Protein AF-A0A539DXS2-F1 (afdb_monomer)
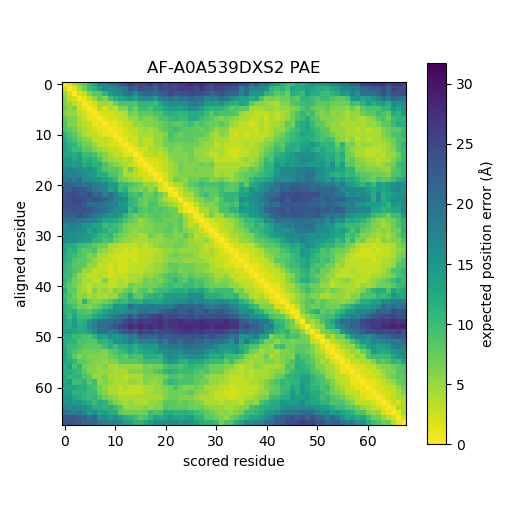
Secondary structure (DSSP, 8-state):
---EEEEEEEEEEEEHHHHTTTT-TT-HHHHTEEEEEEEEEEEEE-TTT--EEEEEEEEEEEEE----

Structure (mmCIF, N/CA/C/O backbone):
data_AF-A0A539DXS2-F1
#
_entry.id   AF-A0A539DXS2-F1
#
loop_
_atom_site.group_PDB
_atom_site.id
_atom_site.type_symbol
_atom_site.label_atom_id
_atom_site.label_alt_id
_atom_site.label_comp_id
_atom_site.label_asym_id
_atom_site.label_entity_id
_atom_site.label_seq_id
_atom_site.pdbx_PDB_ins_code
_atom_site.Cartn_x
_atom_site.Cartn_y
_atom_site.Cartn_z
_atom_site.occupancy
_atom_site.B_iso_or_equiv
_atom_site.auth_seq_id
_atom_site.auth_comp_id
_atom_site.auth_asym_id
_atom_site.auth_atom_id
_atom_site.pdbx_PDB_model_num
ATOM 1 N N . ARG A 1 1 ? 12.557 10.741 -31.840 1.00 53.88 1 ARG A N 1
ATOM 2 C CA . ARG A 1 1 ? 12.776 10.805 -30.373 1.00 53.88 1 ARG A CA 1
ATOM 3 C C . ARG A 1 1 ? 11.689 9.951 -29.724 1.00 53.88 1 ARG A C 1
ATOM 5 O O . ARG A 1 1 ? 10.541 10.364 -29.757 1.00 53.88 1 ARG A O 1
ATOM 12 N N . GLN A 1 2 ? 11.996 8.734 -29.273 1.00 57.00 2 GLN A N 1
ATOM 13 C CA . GLN A 1 2 ? 11.043 7.897 -28.528 1.00 57.00 2 GLN A CA 1
ATOM 14 C C . GLN A 1 2 ? 11.606 7.695 -27.124 1.00 57.00 2 GLN A C 1
ATOM 16 O O . GLN A 1 2 ? 12.437 6.816 -26.908 1.00 57.00 2 GLN A O 1
ATOM 21 N N . ASP A 1 3 ? 11.197 8.544 -26.189 1.00 59.16 3 ASP A N 1
ATOM 22 C CA . ASP A 1 3 ? 11.446 8.302 -24.773 1.00 59.16 3 ASP A CA 1
ATOM 23 C C . ASP A 1 3 ? 10.440 7.235 -24.317 1.00 59.16 3 ASP A C 1
ATOM 25 O O . ASP A 1 3 ? 9.224 7.427 -24.388 1.00 59.16 3 ASP A O 1
ATOM 29 N N . LYS A 1 4 ? 10.936 6.054 -23.930 1.00 64.25 4 LYS A N 1
ATOM 30 C CA . LYS A 1 4 ? 10.079 4.970 -23.433 1.00 64.25 4 LYS A CA 1
ATOM 31 C C . LYS A 1 4 ? 9.842 5.208 -21.948 1.00 64.25 4 LYS A C 1
ATOM 33 O O . LYS A 1 4 ? 10.725 4.962 -21.124 1.00 64.25 4 LYS A O 1
ATOM 38 N N . GLN A 1 5 ? 8.651 5.697 -21.624 1.00 71.44 5 GLN A N 1
ATOM 39 C CA . GLN A 1 5 ? 8.206 5.955 -20.260 1.00 71.44 5 GLN A CA 1
ATOM 40 C C . GLN A 1 5 ? 7.213 4.877 -19.826 1.00 71.44 5 GLN A C 1
ATOM 42 O O . GLN A 1 5 ? 6.225 4.614 -20.505 1.00 71.44 5 GLN A O 1
ATOM 47 N N . PHE A 1 6 ? 7.472 4.260 -18.676 1.00 75.56 6 PHE A N 1
ATOM 48 C CA . PHE A 1 6 ? 6.592 3.286 -18.045 1.00 75.56 6 PHE A CA 1
ATOM 49 C C . PHE A 1 6 ? 6.274 3.746 -16.623 1.00 75.56 6 PHE A C 1
ATOM 51 O O . PHE A 1 6 ? 7.174 3.962 -15.808 1.00 75.56 6 PHE A O 1
ATOM 58 N N . ARG A 1 7 ? 4.984 3.906 -16.324 1.00 81.12 7 ARG A N 1
ATOM 59 C CA . ARG A 1 7 ? 4.489 4.263 -14.993 1.00 81.12 7 ARG A CA 1
ATOM 60 C C . ARG A 1 7 ? 3.415 3.269 -14.595 1.00 81.12 7 ARG A C 1
ATOM 62 O O . ARG A 1 7 ? 2.431 3.122 -15.307 1.00 81.12 7 ARG A O 1
ATOM 69 N N . THR A 1 8 ? 3.598 2.612 -13.458 1.00 79.94 8 THR A N 1
ATOM 70 C CA . THR A 1 8 ? 2.577 1.750 -12.855 1.00 79.94 8 THR A CA 1
ATOM 71 C C . THR A 1 8 ? 2.255 2.275 -11.470 1.00 79.94 8 THR A C 1
ATOM 73 O O . THR A 1 8 ? 3.162 2.574 -10.692 1.00 79.94 8 THR A O 1
ATOM 76 N N . ARG A 1 9 ? 0.963 2.390 -11.164 1.00 82.19 9 ARG A N 1
ATOM 77 C CA . ARG A 1 9 ? 0.473 2.728 -9.831 1.00 82.19 9 ARG A CA 1
ATOM 78 C C . ARG A 1 9 ? -0.484 1.639 -9.376 1.00 82.19 9 ARG A C 1
ATOM 80 O O . ARG A 1 9 ? -1.411 1.298 -10.102 1.00 82.19 9 ARG A O 1
ATOM 87 N N . VAL A 1 10 ? -0.250 1.130 -8.177 1.00 82.81 10 VAL A N 1
ATOM 88 C CA . VAL A 1 10 ? -1.116 0.170 -7.500 1.00 82.81 10 VAL A CA 1
ATOM 89 C C . VAL A 1 10 ? -1.598 0.820 -6.214 1.00 82.81 10 VAL A C 1
ATOM 91 O O . VAL A 1 10 ? -0.794 1.288 -5.408 1.00 82.81 10 VAL A O 1
ATOM 94 N N . THR A 1 11 ? -2.912 0.851 -6.038 1.00 85.88 11 THR A N 1
ATOM 95 C CA . THR A 1 11 ? -3.569 1.349 -4.832 1.00 85.88 11 THR A CA 1
ATOM 96 C C . THR A 1 11 ? -4.383 0.211 -4.249 1.00 85.88 11 THR A C 1
ATOM 98 O O . THR A 1 11 ? -5.224 -0.360 -4.938 1.00 85.88 11 THR A O 1
ATOM 101 N N . TYR A 1 12 ? -4.125 -0.120 -2.989 1.00 82.06 12 TYR A N 1
ATOM 102 C CA . TYR A 1 12 ? -4.877 -1.125 -2.254 1.00 82.06 12 TYR A CA 1
ATOM 103 C C . TYR A 1 12 ? -5.387 -0.526 -0.946 1.00 82.06 12 TYR A C 1
ATOM 105 O O . TYR A 1 12 ? -4.609 0.043 -0.180 1.00 82.06 12 TYR A O 1
ATOM 113 N N . GLY A 1 13 ? -6.690 -0.642 -0.703 1.00 84.06 13 GLY A N 1
ATOM 114 C CA . GLY A 1 13 ? -7.346 -0.172 0.512 1.00 84.06 13 GLY A CA 1
ATOM 115 C C . GLY A 1 13 ? -8.114 -1.309 1.168 1.00 84.06 13 GLY A C 1
ATOM 116 O O . GLY A 1 13 ? -8.894 -1.983 0.499 1.00 84.06 13 GLY A O 1
ATOM 117 N N . ALA A 1 14 ? -7.890 -1.529 2.461 1.00 83.31 14 ALA A N 1
ATOM 118 C C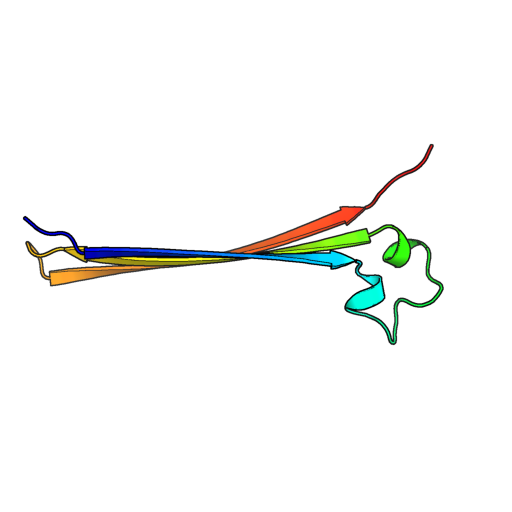A . ALA A 1 14 ? -8.617 -2.524 3.237 1.00 83.31 14 ALA A C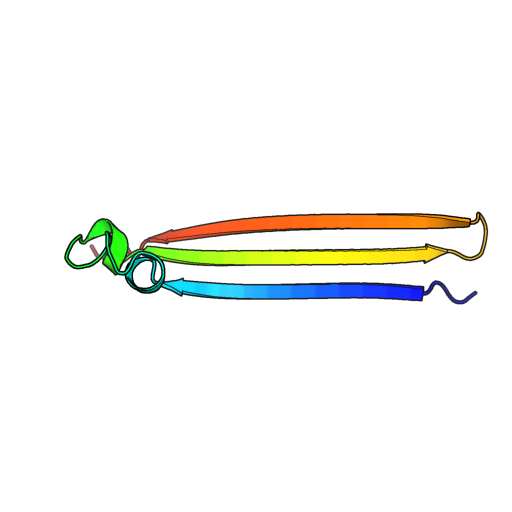A 1
ATOM 119 C C . ALA A 1 14 ? -8.823 -2.058 4.690 1.00 83.31 14 ALA A C 1
ATOM 121 O O . ALA A 1 14 ? -7.976 -1.339 5.233 1.00 83.31 14 ALA A O 1
ATOM 122 N N . PRO A 1 15 ? -9.918 -2.480 5.350 1.00 82.44 15 PRO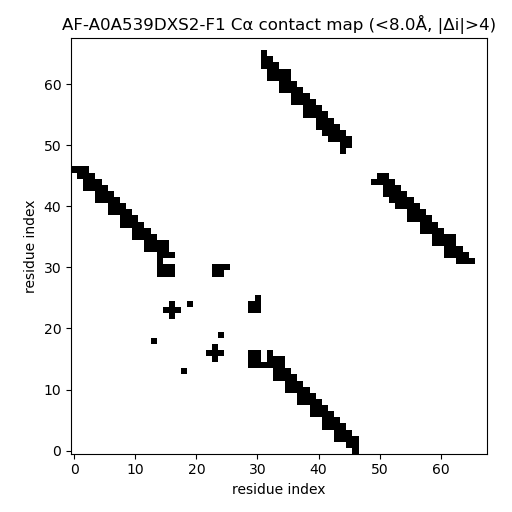 A N 1
ATOM 123 C CA . PRO A 1 15 ? -10.105 -2.259 6.783 1.00 82.44 15 PRO A CA 1
ATOM 124 C C . PRO A 1 15 ? -8.945 -2.861 7.585 1.00 82.44 15 PRO A C 1
ATOM 126 O O . PRO A 1 15 ? -8.496 -3.973 7.277 1.00 82.44 15 PRO A O 1
ATOM 129 N N . LEU A 1 16 ? -8.478 -2.179 8.640 1.00 81.44 16 LEU A N 1
ATOM 130 C CA . LEU A 1 16 ? -7.418 -2.722 9.498 1.00 81.44 16 LEU A CA 1
ATOM 131 C C . LEU A 1 16 ? -7.834 -4.044 10.136 1.00 81.44 16 LEU A C 1
ATOM 133 O O . LEU A 1 16 ? -6.991 -4.924 10.284 1.00 81.44 16 LEU A O 1
ATOM 137 N N . THR A 1 17 ? -9.119 -4.217 10.450 1.00 75.19 17 THR A N 1
ATOM 138 C CA . THR A 1 17 ? -9.658 -5.475 10.983 1.00 75.19 17 THR A CA 1
ATOM 139 C C . THR A 1 17 ? -9.411 -6.662 10.047 1.00 75.19 17 THR A C 1
ATOM 141 O O . THR A 1 17 ? -9.155 -7.767 10.520 1.00 75.19 17 THR A O 1
ATOM 144 N N . PHE A 1 18 ? -9.416 -6.452 8.724 1.00 76.69 18 PHE A N 1
ATOM 145 C CA . PHE A 1 18 ? -9.118 -7.507 7.749 1.00 76.69 18 PHE A CA 1
ATOM 146 C C . PHE A 1 18 ? -7.616 -7.827 7.688 1.00 76.69 18 PHE A C 1
ATOM 148 O O . PHE A 1 18 ? -7.229 -8.992 7.645 1.00 76.69 18 PHE A O 1
ATOM 155 N N . LEU A 1 19 ? -6.761 -6.801 7.738 1.00 74.50 19 LEU A N 1
ATOM 156 C CA . LEU A 1 19 ? -5.299 -6.956 7.713 1.00 74.50 19 LEU A CA 1
ATOM 157 C C . LEU A 1 19 ? -4.738 -7.545 9.016 1.00 74.50 19 LEU A C 1
ATOM 159 O O . LEU A 1 19 ? -3.797 -8.334 8.993 1.00 74.50 19 LEU A O 1
ATOM 163 N N . LEU A 1 20 ? -5.321 -7.178 10.156 1.00 77.44 20 LEU A N 1
ATOM 164 C CA . LEU A 1 20 ? -4.892 -7.576 11.494 1.00 77.44 20 LEU A CA 1
ATOM 165 C C . LEU A 1 20 ? -5.879 -8.558 12.129 1.00 77.44 20 LEU A C 1
ATOM 167 O O . LEU A 1 20 ? -6.107 -8.491 13.331 1.00 77.44 20 LEU A O 1
ATOM 171 N N . PHE A 1 21 ? -6.449 -9.492 11.362 1.00 67.00 21 PHE A N 1
ATOM 172 C CA . PHE A 1 21 ? -7.519 -10.402 11.810 1.00 67.00 21 PHE A CA 1
ATOM 173 C C . PHE A 1 21 ? -7.270 -11.086 13.176 1.00 67.00 21 PHE A C 1
ATOM 175 O O . PHE A 1 21 ? -8.217 -11.363 13.908 1.00 67.00 21 PHE A O 1
ATOM 182 N N . LYS A 1 22 ? -6.001 -11.321 13.555 1.00 65.81 22 LYS A N 1
ATOM 183 C CA . LYS A 1 22 ? -5.607 -11.875 14.868 1.00 65.81 22 LYS A CA 1
ATOM 184 C C . LYS A 1 22 ? -5.554 -10.867 16.029 1.00 65.81 22 LYS A C 1
ATOM 186 O O . LYS A 1 22 ? -5.680 -11.288 17.170 1.00 65.81 22 LYS A O 1
ATOM 191 N N . PHE A 1 23 ? -5.361 -9.576 15.762 1.00 64.31 23 PHE A N 1
ATOM 192 C CA . PHE A 1 23 ? -5.192 -8.517 16.774 1.00 64.31 23 PHE A CA 1
ATOM 193 C C . PHE A 1 23 ? -6.317 -7.469 16.770 1.00 64.31 23 PHE A C 1
ATOM 195 O O . PHE A 1 23 ? -6.454 -6.711 17.726 1.00 64.31 23 PHE A O 1
ATOM 202 N N . GLY A 1 24 ? -7.106 -7.403 15.695 1.00 60.00 24 GLY A N 1
ATOM 203 C CA . GLY A 1 24 ? -8.110 -6.363 15.467 1.00 60.00 24 GLY A CA 1
ATOM 204 C C . GLY A 1 24 ? -9.533 -6.740 15.869 1.00 60.00 24 GLY A C 1
ATOM 205 O O . GLY A 1 24 ? -10.370 -5.855 16.005 1.00 60.00 24 GLY A O 1
ATOM 206 N N . LYS A 1 25 ? -9.827 -8.031 16.074 1.00 62.53 25 LYS A N 1
ATOM 207 C CA . LYS A 1 25 ? -11.196 -8.500 16.320 1.00 62.53 25 LYS A CA 1
ATOM 208 C C . LYS A 1 25 ? -11.672 -8.054 17.712 1.00 62.53 25 LYS A C 1
ATOM 210 O O . LYS A 1 25 ? -11.274 -8.640 18.714 1.00 62.53 25 LYS A O 1
ATOM 215 N N . GLY A 1 26 ? -12.515 -7.019 17.763 1.00 65.06 26 GLY A N 1
ATOM 216 C CA . GLY A 1 26 ? -13.136 -6.508 18.993 1.00 65.06 26 GLY A CA 1
ATOM 217 C C . GLY A 1 26 ? -12.521 -5.230 19.571 1.00 65.06 26 GLY A C 1
ATOM 218 O O . GLY A 1 26 ? -12.958 -4.778 20.628 1.00 65.06 26 GLY A O 1
ATOM 219 N N . ASN A 1 27 ? -11.539 -4.619 18.903 1.00 69.62 27 ASN A N 1
ATOM 220 C CA . ASN A 1 27 ? -11.022 -3.314 19.308 1.00 69.62 27 ASN A CA 1
ATOM 221 C C . ASN A 1 27 ? -11.575 -2.232 18.371 1.00 69.62 27 ASN A C 1
ATOM 223 O O . ASN A 1 27 ? -11.191 -2.154 17.204 1.00 69.62 27 ASN A O 1
ATOM 227 N N . ARG A 1 28 ? -12.429 -1.358 18.922 1.00 70.88 28 ARG A N 1
ATOM 228 C CA . ARG A 1 28 ? -13.041 -0.207 18.230 1.00 70.88 28 ARG A CA 1
ATOM 229 C C . ARG A 1 28 ? -12.036 0.653 17.461 1.00 70.88 28 ARG A C 1
ATOM 231 O O . ARG A 1 28 ? -12.383 1.252 16.452 1.00 70.88 28 ARG A O 1
ATOM 238 N N . LEU A 1 29 ? -10.779 0.715 17.910 1.00 70.38 29 LEU A N 1
ATOM 239 C CA . LEU A 1 29 ? -9.736 1.456 17.200 1.00 70.38 29 LEU A CA 1
ATOM 240 C C . LEU A 1 29 ? -9.434 0.881 15.812 1.00 70.38 29 LEU A C 1
ATOM 242 O O . LEU A 1 29 ? -9.068 1.645 14.925 1.00 70.38 29 LEU A O 1
ATOM 246 N N . PHE A 1 30 ? -9.569 -0.428 15.611 1.00 73.75 30 PHE A N 1
ATOM 247 C CA . PHE A 1 30 ? -9.254 -1.085 14.342 1.00 73.75 30 PHE A CA 1
ATOM 248 C C . PHE A 1 30 ? -10.474 -1.262 13.440 1.00 73.75 30 PHE A C 1
ATOM 250 O O . PHE A 1 30 ? -10.310 -1.182 12.224 1.00 73.75 30 PHE A O 1
ATOM 257 N N . ASP A 1 31 ? -11.668 -1.408 14.021 1.00 74.00 31 ASP A N 1
ATOM 258 C CA . ASP A 1 31 ? -12.922 -1.545 13.267 1.00 74.00 31 ASP A CA 1
ATOM 259 C C . ASP A 1 31 ? -13.263 -0.288 12.459 1.00 74.00 31 ASP A C 1
ATOM 261 O O . ASP A 1 31 ? -13.682 -0.391 11.307 1.00 74.00 31 ASP A O 1
ATOM 265 N N . ASP A 1 32 ? -12.968 0.892 13.007 1.00 78.69 32 ASP A N 1
ATOM 266 C CA . ASP A 1 32 ? -13.230 2.169 12.337 1.00 78.69 32 ASP A CA 1
ATOM 267 C C . ASP A 1 32 ? -12.031 2.701 11.536 1.00 78.69 32 ASP A C 1
ATOM 269 O O . A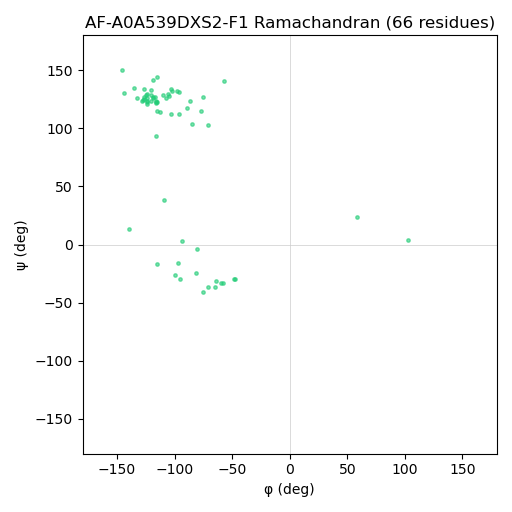SP A 1 32 ? -12.096 3.803 10.981 1.00 78.69 32 ASP A O 1
ATOM 273 N N . THR A 1 33 ? -10.922 1.952 11.462 1.00 80.88 33 THR A N 1
ATOM 274 C CA . THR A 1 33 ? -9.710 2.391 10.755 1.00 80.88 33 THR A CA 1
ATOM 275 C C . THR A 1 33 ? -9.512 1.626 9.449 1.00 80.88 33 THR A C 1
ATOM 277 O O . THR A 1 33 ? -9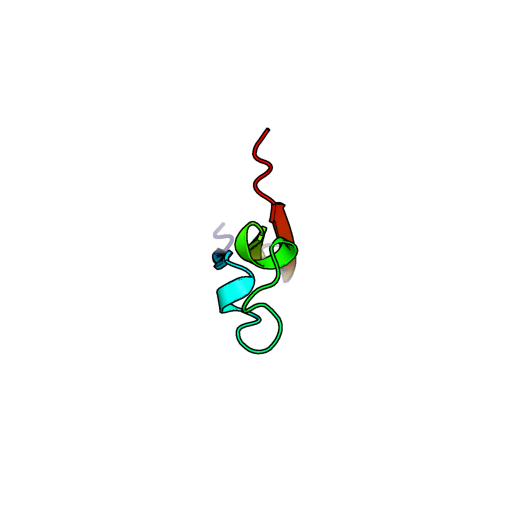.427 0.402 9.407 1.00 80.88 33 THR A O 1
ATOM 280 N N . THR A 1 34 ? -9.367 2.366 8.355 1.00 85.31 34 THR A N 1
ATOM 281 C CA . THR A 1 34 ? -9.012 1.853 7.030 1.00 85.31 34 THR A CA 1
ATOM 282 C C . THR A 1 34 ? -7.542 2.135 6.740 1.00 85.31 34 THR A C 1
ATOM 284 O O . THR A 1 34 ? -7.075 3.262 6.916 1.00 85.31 34 THR A O 1
ATOM 287 N N . ALA A 1 35 ? -6.813 1.126 6.265 1.00 85.00 35 ALA A N 1
ATOM 288 C CA . ALA A 1 35 ? -5.464 1.290 5.738 1.00 85.00 35 ALA A CA 1
ATOM 289 C C . ALA A 1 35 ? -5.511 1.374 4.217 1.00 85.00 35 ALA A C 1
ATOM 291 O O . ALA A 1 35 ? -6.117 0.537 3.552 1.00 85.00 35 ALA A O 1
ATOM 292 N N . THR A 1 36 ? -4.815 2.362 3.668 1.00 87.44 36 THR A N 1
ATOM 293 C CA . THR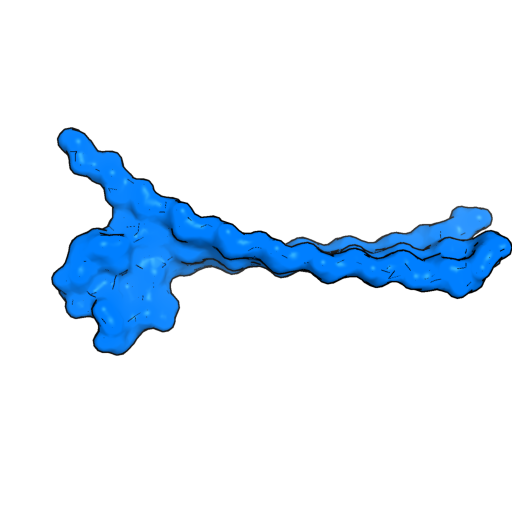 A 1 36 ? -4.576 2.494 2.234 1.00 87.44 36 THR A CA 1
ATOM 294 C C . THR A 1 36 ? -3.082 2.484 1.971 1.00 87.44 36 THR A C 1
ATOM 296 O O . THR A 1 36 ? -2.328 3.252 2.568 1.00 87.44 36 THR A O 1
ATOM 299 N N . VAL A 1 37 ? -2.648 1.630 1.053 1.00 83.25 37 VAL A N 1
ATOM 300 C CA . VAL A 1 37 ? -1.263 1.537 0.608 1.00 83.25 37 VAL A CA 1
ATOM 301 C C . VAL A 1 37 ? -1.204 1.839 -0.882 1.00 83.25 37 VAL A C 1
ATOM 303 O O . VAL A 1 37 ? -1.915 1.248 -1.693 1.00 83.25 37 VAL A O 1
ATOM 306 N N . ASN A 1 38 ? -0.337 2.779 -1.233 1.00 83.50 38 ASN A N 1
ATOM 307 C CA . ASN A 1 38 ? -0.078 3.227 -2.589 1.00 83.50 38 ASN A CA 1
ATOM 308 C C . ASN A 1 38 ? 1.366 2.897 -2.955 1.00 83.50 38 ASN A C 1
ATOM 310 O O . ASN A 1 38 ? 2.303 3.358 -2.301 1.00 83.50 38 ASN A O 1
ATOM 314 N N . PHE A 1 39 ? 1.543 2.146 -4.035 1.00 80.88 39 PHE A N 1
ATOM 315 C CA . PHE A 1 39 ? 2.841 1.870 -4.630 1.00 80.88 39 PHE A CA 1
ATOM 316 C C . PHE A 1 39 ? 2.893 2.455 -6.033 1.00 80.88 39 PHE A C 1
ATOM 318 O O . PHE A 1 39 ? 2.037 2.182 -6.873 1.00 80.88 39 PHE A O 1
ATOM 325 N N . GLU A 1 40 ? 3.914 3.259 -6.295 1.00 80.50 40 GLU A N 1
ATOM 326 C CA . GLU A 1 40 ? 4.162 3.851 -7.597 1.00 80.50 40 GLU A CA 1
ATOM 327 C C . GLU A 1 40 ? 5.572 3.498 -8.073 1.00 80.50 40 GLU A C 1
ATOM 329 O O . GLU A 1 40 ? 6.573 3.774 -7.407 1.00 80.50 40 GLU A O 1
ATOM 334 N N . TYR A 1 41 ? 5.633 2.891 -9.255 1.00 76.25 41 TYR A N 1
ATOM 335 C CA . TYR A 1 41 ? 6.870 2.556 -9.940 1.00 76.25 41 TYR A CA 1
ATOM 336 C C . TYR A 1 41 ? 6.969 3.349 -11.238 1.00 76.25 41 TYR A C 1
ATOM 338 O O . TYR A 1 41 ? 6.100 3.256 -12.112 1.00 76.25 41 TYR A O 1
ATOM 346 N N . PHE A 1 42 ? 8.045 4.122 -11.365 1.00 75.62 42 PHE A N 1
ATOM 347 C CA . PHE A 1 42 ? 8.311 4.950 -12.527 1.00 75.62 42 PHE A CA 1
ATOM 348 C C . PHE A 1 42 ? 9.674 4.630 -13.143 1.00 75.62 42 PHE A C 1
ATOM 350 O O . PHE A 1 42 ? 10.708 4.690 -12.472 1.00 75.62 42 PHE A O 1
ATOM 357 N N . ARG A 1 43 ? 9.681 4.329 -14.445 1.00 72.12 43 ARG A N 1
ATOM 358 C CA . ARG A 1 43 ? 10.893 4.094 -15.232 1.00 72.12 43 ARG A CA 1
ATOM 359 C C . ARG A 1 43 ? 10.832 4.880 -16.537 1.00 72.12 43 ARG A C 1
ATOM 361 O O . ARG A 1 43 ? 9.892 4.720 -17.308 1.00 72.12 43 ARG A O 1
ATOM 368 N N . SER A 1 44 ? 11.859 5.679 -16.807 1.00 66.94 44 SER A N 1
ATOM 369 C CA . SER A 1 44 ? 12.029 6.379 -18.085 1.00 66.94 44 SER A CA 1
ATOM 370 C C . SER A 1 44 ? 13.407 6.086 -18.678 1.00 66.94 44 SER A C 1
ATOM 372 O O . SER A 1 44 ? 14.415 6.114 -17.966 1.00 66.94 44 SER A O 1
ATOM 374 N N . LEU A 1 45 ? 13.439 5.764 -19.972 1.00 63.06 45 LEU A N 1
ATOM 375 C CA . LEU A 1 45 ? 14.652 5.551 -20.765 1.00 63.06 45 LEU A CA 1
ATOM 376 C C . LEU A 1 45 ? 14.747 6.671 -21.803 1.00 63.06 45 LEU A C 1
ATOM 378 O O . LEU A 1 45 ? 13.901 6.727 -22.699 1.00 63.06 45 LEU A O 1
ATOM 382 N N . SER A 1 46 ? 15.764 7.534 -21.695 1.00 55.25 46 SER A N 1
ATOM 383 C CA . SER A 1 46 ? 15.996 8.591 -22.685 1.00 55.25 46 SER A CA 1
ATOM 384 C C . SER A 1 46 ? 17.142 8.251 -23.637 1.00 55.25 46 SER A C 1
ATOM 386 O O . SER A 1 46 ? 18.218 7.821 -23.222 1.00 55.25 46 SER A O 1
ATOM 388 N N . SER A 1 47 ? 16.901 8.455 -24.934 1.00 53.81 47 SER A N 1
ATOM 389 C CA . SER A 1 47 ? 17.797 8.034 -26.029 1.00 53.81 47 SER A CA 1
ATOM 390 C C . SER A 1 47 ? 18.997 8.956 -26.294 1.00 53.81 47 SER A C 1
ATOM 392 O O . SER A 1 47 ? 19.816 8.635 -27.145 1.00 53.81 47 SER A O 1
ATOM 394 N N . ILE A 1 48 ? 19.116 10.094 -25.599 1.00 59.19 48 ILE A N 1
ATOM 395 C 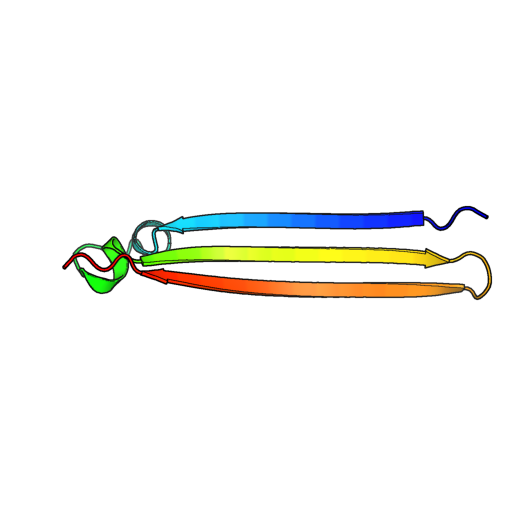CA . ILE A 1 48 ? 20.088 11.151 -25.959 1.00 59.19 48 ILE A CA 1
ATOM 396 C C . ILE A 1 48 ? 21.356 11.124 -25.110 1.00 59.19 48 ILE A C 1
ATOM 398 O O . ILE A 1 48 ? 22.408 11.540 -25.580 1.00 59.19 48 ILE A O 1
ATOM 402 N N . THR A 1 49 ? 21.282 10.606 -23.884 1.00 57.38 49 THR A N 1
ATOM 403 C CA . THR A 1 49 ? 22.425 10.577 -22.954 1.00 57.38 49 THR A CA 1
ATOM 404 C C . THR A 1 49 ? 22.549 9.272 -22.164 1.00 57.38 49 THR A C 1
ATOM 406 O O . THR A 1 49 ? 23.320 9.207 -21.216 1.00 57.38 49 THR A O 1
ATOM 409 N N . ASN A 1 50 ? 21.832 8.206 -22.545 1.00 55.78 50 ASN A N 1
ATOM 410 C CA . ASN A 1 50 ? 21.913 6.894 -21.880 1.00 55.78 50 ASN A CA 1
ATOM 411 C C . ASN A 1 50 ? 21.577 6.921 -20.368 1.00 55.78 50 ASN A C 1
ATOM 413 O O . ASN A 1 50 ? 21.977 6.037 -19.611 1.00 55.78 50 ASN A O 1
ATOM 417 N N . TYR A 1 51 ? 20.809 7.914 -19.905 1.00 55.34 51 TYR A N 1
ATOM 418 C CA . TYR A 1 51 ? 20.346 7.978 -18.519 1.00 55.34 51 TYR A CA 1
ATOM 419 C C . TYR A 1 51 ? 19.044 7.190 -18.344 1.00 55.34 51 TYR A C 1
ATOM 421 O O . TYR A 1 51 ? 18.031 7.446 -18.999 1.00 55.34 51 TYR A O 1
ATOM 429 N N . THR A 1 52 ? 19.067 6.227 -17.421 1.00 59.53 52 THR A N 1
ATOM 430 C CA . THR A 1 52 ? 17.868 5.518 -16.962 1.00 59.53 52 THR A CA 1
ATOM 431 C C . THR A 1 52 ? 17.369 6.181 -15.684 1.00 59.53 52 THR A C 1
ATOM 433 O O . THR A 1 52 ? 18.019 6.077 -14.646 1.00 59.53 52 THR A O 1
ATOM 436 N N . TYR A 1 53 ? 16.204 6.827 -15.730 1.00 62.25 53 TYR A N 1
ATOM 437 C CA . TYR A 1 53 ? 15.579 7.390 -14.535 1.00 62.25 53 TYR A CA 1
ATOM 438 C C . TYR A 1 53 ? 14.669 6.338 -13.895 1.00 62.25 53 TYR A C 1
ATOM 440 O O . TYR A 1 53 ? 13.711 5.873 -14.519 1.00 62.25 53 TYR A O 1
ATOM 448 N N . ARG A 1 54 ? 14.988 5.934 -12.661 1.00 67.75 54 ARG A N 1
ATOM 449 C CA . ARG A 1 54 ? 14.168 5.030 -11.843 1.00 67.75 54 ARG A CA 1
ATOM 450 C C . ARG A 1 54 ? 13.704 5.795 -10.614 1.00 67.75 54 ARG A C 1
ATOM 452 O O . ARG A 1 54 ? 14.534 6.282 -9.856 1.00 67.75 54 ARG A O 1
ATOM 459 N N . ASN A 1 55 ? 12.395 5.888 -10.422 1.00 71.06 55 ASN A N 1
ATOM 460 C CA . ASN A 1 55 ? 11.813 6.488 -9.231 1.00 71.06 55 ASN A CA 1
ATOM 461 C C . ASN A 1 55 ? 10.827 5.493 -8.613 1.00 71.06 55 ASN A C 1
ATOM 463 O O . ASN A 1 55 ? 9.945 4.963 -9.292 1.00 71.06 55 ASN A O 1
ATOM 467 N N . PHE A 1 56 ? 11.045 5.200 -7.335 1.00 73.25 56 PHE A N 1
ATOM 468 C CA . PHE A 1 56 ? 10.197 4.332 -6.538 1.00 73.25 56 PHE A CA 1
ATOM 469 C C . PHE A 1 56 ? 9.582 5.168 -5.425 1.00 73.25 56 PHE A C 1
ATOM 471 O O . PHE A 1 56 ? 10.302 5.761 -4.621 1.00 73.25 56 PHE A O 1
ATOM 478 N N . LYS A 1 57 ? 8.252 5.197 -5.373 1.00 77.94 57 LYS A N 1
ATOM 479 C CA . LYS A 1 57 ? 7.510 5.901 -4.333 1.00 77.94 57 LYS A CA 1
ATOM 480 C C . LYS A 1 57 ? 6.504 4.946 -3.711 1.00 77.94 57 LYS A C 1
ATOM 482 O O . LYS A 1 57 ? 5.664 4.379 -4.402 1.00 77.94 57 LYS A O 1
ATOM 487 N N . SER A 1 58 ? 6.575 4.796 -2.394 1.00 79.12 58 SER A N 1
ATOM 488 C CA . SER A 1 58 ? 5.537 4.136 -1.604 1.00 79.12 58 SER A CA 1
ATOM 489 C C . SER A 1 58 ? 4.903 5.158 -0.667 1.00 79.12 58 SER A C 1
ATOM 491 O O . SER A 1 58 ? 5.555 6.101 -0.217 1.00 79.12 58 SER A O 1
ATOM 493 N N . THR A 1 59 ? 3.601 5.054 -0.436 1.00 84.25 59 THR A N 1
ATOM 494 C CA . THR A 1 59 ? 2.863 5.957 0.450 1.00 84.25 59 THR A CA 1
ATOM 495 C C . THR A 1 59 ? 1.791 5.155 1.165 1.00 84.25 59 THR A C 1
ATOM 497 O O . THR A 1 59 ? 1.037 4.426 0.528 1.00 84.25 59 THR A O 1
ATOM 500 N N . 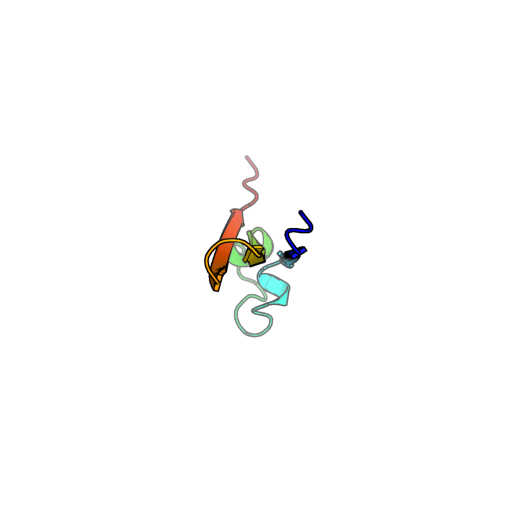MET A 1 60 ? 1.723 5.286 2.485 1.00 82.00 60 MET A N 1
ATOM 501 C CA . MET A 1 60 ? 0.725 4.618 3.316 1.00 82.00 60 MET A CA 1
ATOM 502 C C . MET A 1 60 ? -0.122 5.669 4.023 1.00 82.00 60 MET A C 1
ATOM 504 O O . MET A 1 60 ? 0.395 6.704 4.440 1.00 82.00 60 MET A O 1
ATOM 508 N N . MET A 1 61 ? -1.418 5.407 4.141 1.00 86.38 61 MET A N 1
ATOM 509 C CA . MET A 1 61 ? -2.381 6.283 4.794 1.00 86.38 61 MET A CA 1
ATOM 510 C C . MET A 1 61 ? -3.282 5.455 5.705 1.00 86.38 61 MET A C 1
ATOM 512 O O . MET A 1 61 ? -3.782 4.405 5.304 1.00 86.38 61 MET A O 1
ATOM 516 N N . LEU A 1 62 ? -3.493 5.950 6.922 1.00 84.25 62 LEU A N 1
ATOM 517 C CA . LEU A 1 62 ? -4.475 5.423 7.861 1.00 84.25 62 LEU A CA 1
ATOM 518 C C . LEU A 1 62 ? -5.602 6.439 7.990 1.00 84.25 62 LEU A C 1
ATOM 520 O O . LEU A 1 62 ? -5.354 7.618 8.238 1.00 84.25 62 LEU A O 1
ATOM 524 N N . THR A 1 63 ? -6.834 5.984 7.822 1.00 84.50 63 THR A N 1
ATOM 525 C CA . THR A 1 63 ? -8.024 6.828 7.917 1.00 84.50 63 THR A CA 1
ATOM 526 C C . THR A 1 63 ? -8.945 6.239 8.964 1.00 84.50 63 THR A C 1
ATOM 528 O O . THR A 1 63 ? -9.359 5.094 8.826 1.00 84.50 63 THR A O 1
ATOM 531 N N . LYS A 1 64 ? -9.268 7.012 10.002 1.00 83.19 64 LYS A N 1
ATOM 532 C CA . LYS A 1 64 ? -10.198 6.605 11.055 1.00 83.19 64 LYS A CA 1
ATOM 533 C C . LYS A 1 64 ? -11.528 7.335 10.883 1.00 83.19 64 LYS A C 1
ATOM 535 O O . LYS A 1 64 ? -11.534 8.559 10.763 1.00 83.19 64 LYS A O 1
ATOM 540 N N . ARG A 1 65 ? -12.639 6.600 10.893 1.00 77.19 65 ARG A N 1
ATOM 541 C CA . ARG A 1 65 ? -13.986 7.173 10.981 1.00 77.19 65 ARG A CA 1
ATOM 542 C C . ARG A 1 65 ? -14.225 7.638 12.421 1.00 77.19 65 ARG A C 1
ATOM 544 O O . ARG A 1 65 ? -14.001 6.881 13.360 1.00 77.19 65 ARG A O 1
ATOM 551 N N . VAL A 1 66 ? -14.629 8.894 12.596 1.00 76.69 66 VAL A N 1
ATOM 552 C CA . VAL A 1 66 ? -15.020 9.454 13.898 1.00 76.69 66 VAL A CA 1
ATOM 553 C C . VAL A 1 66 ? -16.496 9.809 13.803 1.00 76.69 66 VAL A C 1
ATOM 555 O O . VAL A 1 66 ? -16.867 10.652 12.991 1.00 76.69 66 VAL A O 1
ATOM 558 N N . GLU A 1 67 ? -17.327 9.120 14.580 1.00 70.56 67 GLU A N 1
ATOM 559 C CA . GLU A 1 67 ? -18.749 9.438 14.734 1.00 70.56 67 GLU A CA 1
ATOM 560 C C . GLU A 1 67 ? -18.916 10.300 15.993 1.00 70.56 67 GLU A C 1
ATOM 562 O O . GLU A 1 67 ? -18.322 9.986 17.028 1.00 70.56 67 GLU A O 1
ATOM 567 N N . PHE A 1 68 ? -19.649 11.410 15.864 1.00 59.19 68 PHE A N 1
ATOM 568 C CA . PHE A 1 68 ? -19.930 12.388 16.921 1.00 59.19 68 PHE A CA 1
ATOM 569 C C . PHE A 1 68 ? -21.404 12.319 17.309 1.00 59.19 68 PHE A C 1
ATOM 571 O O . PHE A 1 68 ? -22.229 12.139 16.383 1.00 59.19 68 PHE A O 1
#

Radius of gyration: 18.97 Å; Cα contacts (8 Å, |Δi|>4): 124; chains: 1; bounding box: 42×24×50 Å

Foldseek 3Di:
DDKDKDKDKDKDKDQQCVVPVPPQPPDLQRRQKMKMKMWMWIWIADDPPRDIDTDTDIDIDIDGDDDD

Solvent-accessible surface area (backbone atoms only — not comparable to full-atom values): 4094 Å² total; per-residue (Å²): 139,76,68,54,72,48,76,50,76,50,77,50,73,48,48,35,31,71,78,35,56,92,79,20,77,87,40,71,77,26,68,42,19,35,39,36,43,37,44,37,45,38,41,38,42,43,86,85,75,77,52,73,48,77,48,81,48,77,50,76,47,81,47,70,70,82,89,130

Mean predicted aligned error: 10.11 Å

Sequence (68 aa):
RQDKQFRTRVTYGAPLTFLLFKFGKGNRLFDDTTATVNFEYFRSLSSITNYTYRNFKSTMMLTKRVEF

Nearest PDB structures (foldseek):
  8a60-assembly1_A  TM=7.628E-01  e=3.798E+00  Escherichia coli K-12
  3but-assembly1_A-2  TM=6.086E-01  e=4.296E+00  Archaeoglobus fulgidus DSM 4304
  8jyz-assembly1_A  TM=4.612E-01  e=3.798E+00  Neurospora crassa
  8jyw-assembly1_A  TM=3.002E-01  e=2.969E+00  Trichoplax adhaerens

pLDDT: mean 73.07, std 9.84, range [53.81, 87.44]